Protein AF-A0A1S3DGR4-F1 (afdb_monomer)

Solvent-accessible surface area (backbone atoms only — not comparable to full-atom values): 9167 Å² total; per-residue (Å²): 114,82,46,65,67,59,49,47,54,50,46,35,74,76,68,38,68,91,38,59,45,78,46,74,32,85,77,29,54,73,76,41,42,66,63,53,51,58,41,32,73,75,55,20,32,37,44,38,57,28,9,34,42,99,87,58,45,63,34,84,77,35,15,51,56,46,41,57,32,43,33,66,40,71,47,71,52,95,91,48,96,61,45,33,32,37,29,31,40,87,89,54,95,56,76,44,82,39,50,46,66,50,44,30,52,6,28,76,34,33,77,40,80,38,91,84,62,60,74,82,76,74,76,78,87,75,79,80,75,71,90,58,89,69,94,56,82,80,58,38,39,35,41,49,44,46,70,61,47,62,77,78,82,81,86,132

Radius of gyration: 15.31 Å; Cα contacts (8 Å, |Δi|>4): 278; chains: 1; bounding box: 40×34×42 Å

Secondary structure (DSSP, 8-state):
---HHHHHHHHHHHH-GGGEEEEE-SS-HHHHHHHHHHHHHTT-EEEEEEEB-TTS-B--STTTTEEEEEEEEEE--TT-S--EEEEEETT-SSEEEEEHHHHHHHHHT-----TT--GGG----------S--SSPPPPEEEEE-TTS-TTSS--

Structure (mmCIF, N/CA/C/O backbone):
data_AF-A0A1S3DGR4-F1
#
_entry.id   AF-A0A1S3DGR4-F1
#
loop_
_atom_site.group_PDB
_atom_site.id
_atom_site.type_symbol
_atom_site.label_atom_id
_atom_site.label_alt_id
_atom_site.label_comp_id
_atom_site.label_asym_id
_atom_site.label_entity_id
_atom_site.label_seq_id
_atom_site.pdbx_PDB_ins_code
_atom_site.Cartn_x
_atom_site.Cartn_y
_atom_site.Cartn_z
_atom_site.occupancy
_atom_site.B_iso_or_equiv
_atom_site.auth_seq_id
_atom_site.auth_comp_id
_atom_site.auth_asym_id
_atom_site.auth_atom_id
_atom_site.pdbx_PDB_model_num
ATOM 1 N N . MET A 1 1 ? 3.694 6.817 -14.750 1.00 53.47 1 MET A N 1
ATOM 2 C CA . MET A 1 1 ? 4.455 7.167 -13.527 1.00 53.47 1 MET A CA 1
ATOM 3 C C . MET A 1 1 ? 3.489 7.272 -12.350 1.00 53.47 1 MET A C 1
ATOM 5 O O . MET A 1 1 ? 2.414 7.832 -12.534 1.00 53.47 1 MET A O 1
ATOM 9 N N . PHE A 1 2 ? 3.825 6.726 -11.174 1.00 63.25 2 PHE A N 1
ATOM 10 C CA . PHE A 1 2 ? 2.999 6.822 -9.957 1.00 63.25 2 PHE A CA 1
ATOM 11 C C . PHE A 1 2 ? 3.203 8.184 -9.292 1.00 63.25 2 PHE A C 1
ATOM 13 O O . PHE A 1 2 ? 3.899 8.307 -8.294 1.00 63.25 2 PHE A O 1
ATOM 20 N N . SER A 1 3 ? 2.630 9.232 -9.880 1.00 69.94 3 SER A N 1
ATOM 21 C CA . SER A 1 3 ? 2.713 10.571 -9.300 1.00 69.94 3 SER A CA 1
ATOM 22 C C . SER A 1 3 ? 1.609 10.749 -8.266 1.00 69.94 3 SER A C 1
ATOM 24 O O . SER A 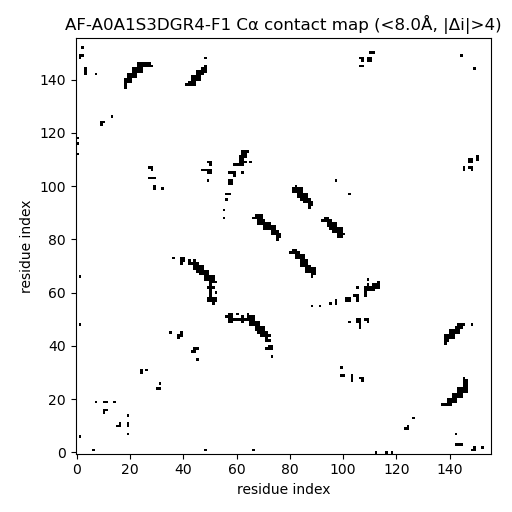1 3 ? 0.429 10.846 -8.610 1.00 69.94 3 SER A O 1
ATOM 26 N N . VAL A 1 4 ? 1.997 10.819 -6.992 1.00 69.25 4 VAL A N 1
ATOM 27 C CA . VAL A 1 4 ? 1.064 11.159 -5.909 1.00 69.25 4 VAL A CA 1
ATOM 28 C C . VAL A 1 4 ? 0.518 12.574 -6.110 1.00 69.25 4 VAL A C 1
ATOM 30 O O . VAL A 1 4 ? -0.634 12.830 -5.783 1.00 69.25 4 VAL A O 1
ATOM 33 N N . ALA A 1 5 ? 1.290 13.478 -6.724 1.00 70.62 5 ALA A N 1
ATOM 34 C CA . ALA A 1 5 ? 0.825 14.817 -7.078 1.00 70.62 5 ALA A CA 1
ATOM 35 C C . ALA A 1 5 ? -0.287 14.785 -8.145 1.00 70.62 5 ALA A C 1
ATOM 37 O O . ALA A 1 5 ? -1.321 15.434 -7.976 1.00 70.62 5 ALA A O 1
ATOM 38 N N . ASN A 1 6 ? -0.128 13.979 -9.200 1.00 76.50 6 ASN A N 1
ATOM 39 C CA . ASN A 1 6 ? -1.166 13.818 -10.225 1.00 76.50 6 ASN A CA 1
ATOM 40 C C . ASN A 1 6 ? -2.398 13.127 -9.639 1.00 76.50 6 ASN A C 1
ATOM 42 O O . ASN A 1 6 ? -3.523 13.551 -9.893 1.00 76.50 6 ASN A O 1
ATOM 46 N N . LEU A 1 7 ? -2.188 12.100 -8.811 1.00 76.19 7 LEU A N 1
ATOM 47 C CA . LEU A 1 7 ? -3.273 11.404 -8.135 1.00 76.19 7 LEU A CA 1
ATOM 48 C C . LEU A 1 7 ? -4.021 12.326 -7.165 1.00 76.19 7 LEU A C 1
ATOM 50 O O . LEU A 1 7 ? -5.245 12.318 -7.153 1.00 76.19 7 LEU A O 1
ATOM 54 N N . LYS A 1 8 ? -3.313 13.171 -6.411 1.00 75.00 8 LYS A N 1
ATOM 55 C CA . LYS A 1 8 ? -3.897 14.231 -5.578 1.00 75.00 8 LYS A CA 1
ATOM 56 C C . LYS A 1 8 ? -4.772 15.158 -6.411 1.00 75.00 8 LYS A C 1
ATOM 58 O O . LYS A 1 8 ? -5.901 15.429 -6.018 1.00 75.00 8 LYS A O 1
ATOM 63 N N . SER A 1 9 ? -4.254 15.646 -7.539 1.00 79.62 9 SER A N 1
ATOM 64 C CA . SER A 1 9 ? -5.001 16.535 -8.435 1.00 79.62 9 SER A CA 1
ATOM 65 C C . SER A 1 9 ? -6.294 15.872 -8.910 1.00 79.62 9 SER A C 1
ATOM 67 O O . SER A 1 9 ? -7.369 16.458 -8.793 1.00 79.62 9 SER A O 1
ATOM 69 N N . LEU A 1 10 ? -6.211 14.608 -9.334 1.00 78.00 10 LEU A N 1
ATOM 70 C CA . LEU A 1 10 ? -7.374 13.825 -9.737 1.00 78.00 10 LEU A CA 1
ATOM 71 C C . LEU A 1 10 ? -8.360 13.608 -8.577 1.00 78.00 10 LEU A C 1
ATOM 73 O O . LEU A 1 10 ? -9.553 13.850 -8.735 1.00 78.00 10 LEU A O 1
ATOM 77 N N . CYS A 1 11 ? -7.885 13.195 -7.399 1.00 76.81 11 CYS A N 1
ATOM 78 C CA . CYS A 1 11 ? -8.730 13.003 -6.220 1.00 76.81 11 CYS A CA 1
ATOM 79 C C . CYS A 1 11 ? -9.441 14.299 -5.821 1.00 76.81 11 CYS A C 1
ATOM 81 O O . CYS A 1 11 ? -10.629 14.264 -5.525 1.00 76.81 11 CYS A O 1
ATOM 83 N N . ASN A 1 12 ? -8.764 15.447 -5.883 1.00 77.56 12 ASN A N 1
ATOM 84 C CA . ASN A 1 12 ? -9.383 16.742 -5.602 1.00 77.56 12 ASN A CA 1
ATOM 85 C C . ASN A 1 12 ? -10.487 17.087 -6.608 1.00 77.56 12 ASN A C 1
ATOM 87 O O . ASN A 1 12 ? -11.522 17.612 -6.206 1.00 77.56 12 ASN A O 1
ATOM 91 N N . GLN A 1 13 ? -10.297 16.771 -7.893 1.00 77.69 13 GLN A N 1
ATOM 92 C CA . GLN A 1 13 ? -11.320 16.983 -8.924 1.00 77.69 13 GLN A CA 1
ATOM 93 C C . GLN A 1 13 ? -12.546 16.080 -8.726 1.00 77.69 13 GLN A C 1
ATOM 95 O O . GLN A 1 13 ? -13.667 16.504 -8.990 1.00 77.69 13 GLN A O 1
ATOM 100 N N . VAL A 1 14 ? -12.341 14.841 -8.267 1.00 77.44 14 VAL A N 1
ATOM 101 C CA . VAL A 1 14 ? -13.404 13.826 -8.163 1.00 77.44 14 VAL A CA 1
ATOM 102 C C . VAL A 1 14 ? -14.129 13.852 -6.810 1.00 77.44 14 VAL A C 1
ATOM 104 O O . VAL A 1 14 ? -15.342 13.659 -6.766 1.00 77.44 14 VAL A O 1
ATOM 107 N N . LEU A 1 15 ? -13.403 14.062 -5.707 1.00 74.88 15 LEU A N 1
ATOM 108 C CA . LEU A 1 15 ? -13.901 13.940 -4.326 1.00 74.88 15 LEU A CA 1
ATOM 109 C C . LEU A 1 15 ? -14.014 15.290 -3.597 1.00 74.88 15 LEU A C 1
ATOM 111 O O . LEU A 1 15 ? -14.711 15.389 -2.587 1.00 74.88 15 LEU A O 1
ATOM 115 N N . GLY A 1 16 ? -13.337 16.326 -4.099 1.00 71.00 16 GLY A N 1
ATOM 116 C CA . GLY A 1 16 ? -13.162 17.603 -3.412 1.00 71.00 16 GLY A CA 1
ATOM 117 C C . GLY A 1 16 ? -12.011 17.584 -2.396 1.00 71.00 16 GLY A C 1
ATOM 118 O O . GLY A 1 16 ? -11.702 16.565 -1.780 1.00 71.00 16 GLY A O 1
ATOM 119 N N . SER A 1 17 ? -11.377 18.741 -2.194 1.00 67.88 17 SER A N 1
ATOM 120 C CA . SER A 1 17 ? -10.130 18.873 -1.419 1.00 67.88 17 SER A CA 1
ATOM 121 C C . SER A 1 17 ? -10.232 18.486 0.062 1.00 67.88 17 SER A C 1
ATOM 123 O O . SER A 1 17 ? -9.223 18.153 0.673 1.00 67.88 17 SER A O 1
ATOM 125 N N . ASN A 1 18 ? -11.433 18.513 0.647 1.00 71.06 18 ASN A N 1
ATOM 126 C CA . ASN A 1 18 ? -11.636 18.278 2.083 1.00 71.06 18 ASN A CA 1
ATOM 127 C C . ASN A 1 18 ? -11.665 16.789 2.460 1.00 71.06 18 ASN A C 1
ATOM 129 O O . ASN A 1 18 ? -11.689 16.467 3.642 1.00 71.06 18 ASN A O 1
ATOM 133 N N . GLN A 1 19 ? -11.697 15.884 1.477 1.00 70.50 19 GLN A N 1
ATOM 134 C CA . GLN A 1 19 ? -11.758 14.438 1.718 1.00 70.50 19 GLN A CA 1
ATOM 135 C C . GLN A 1 19 ? -10.390 13.756 1.608 1.00 70.50 19 GLN A C 1
ATOM 137 O O . GLN A 1 19 ? -10.309 12.538 1.739 1.00 70.50 19 GLN A O 1
ATOM 142 N N . LEU A 1 20 ? -9.318 14.514 1.359 1.00 70.31 20 LEU A N 1
ATOM 143 C CA . LEU A 1 20 ? -8.000 13.975 1.044 1.00 70.31 20 LEU A CA 1
ATOM 144 C C . LEU A 1 20 ? -6.985 14.283 2.150 1.00 70.31 20 LEU A C 1
ATOM 146 O O . LEU A 1 20 ? -6.654 15.441 2.396 1.00 70.31 20 LEU A O 1
ATOM 150 N N . ILE A 1 21 ? -6.428 13.237 2.753 1.00 71.12 21 ILE A N 1
ATOM 151 C CA . ILE A 1 21 ? -5.258 13.318 3.627 1.00 71.12 21 ILE A CA 1
ATOM 152 C C . ILE A 1 21 ? -4.065 12.826 2.816 1.00 71.12 21 ILE A C 1
ATOM 154 O O . ILE A 1 21 ? -4.106 11.753 2.218 1.00 71.12 21 ILE A O 1
ATOM 158 N N . ILE A 1 22 ? -2.992 13.608 2.774 1.00 68.50 22 ILE A N 1
ATOM 159 C CA . ILE A 1 22 ? -1.749 13.186 2.129 1.00 68.50 22 ILE A CA 1
ATOM 160 C C . 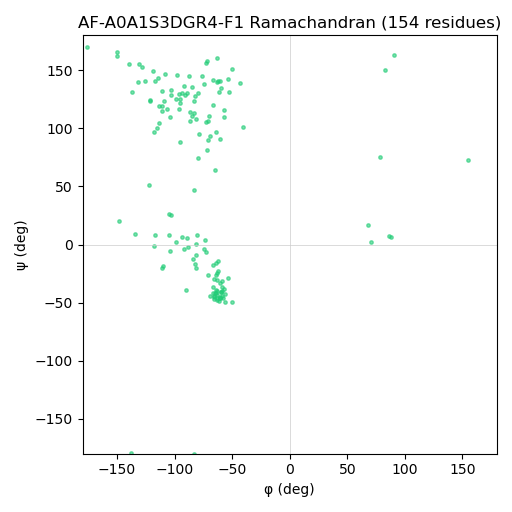ILE A 1 22 ? -0.727 12.991 3.218 1.00 68.50 22 ILE A C 1
ATOM 162 O O . ILE A 1 22 ? -0.336 13.945 3.888 1.00 68.50 22 ILE A O 1
ATOM 166 N N . HIS A 1 23 ? -0.306 11.747 3.375 1.00 68.06 23 HIS A N 1
ATOM 167 C CA . HIS A 1 23 ? 0.753 11.399 4.293 1.00 68.06 23 HIS A CA 1
ATOM 168 C C . HIS A 1 23 ? 2.018 11.138 3.492 1.00 68.06 23 HIS A C 1
ATOM 170 O O . HIS A 1 23 ? 2.144 10.171 2.735 1.00 68.06 23 HIS A O 1
ATOM 176 N N . HIS A 1 24 ? 2.951 12.070 3.637 1.00 64.06 24 HIS A N 1
ATOM 177 C CA . HIS A 1 24 ? 4.289 11.939 3.098 1.00 64.06 24 HIS A CA 1
ATOM 178 C C . HIS A 1 24 ? 5.065 11.033 4.052 1.00 64.06 24 HIS A C 1
ATOM 180 O O . HIS A 1 24 ? 5.564 11.498 5.076 1.00 64.06 24 HIS A O 1
ATOM 186 N N . GLY A 1 25 ? 5.110 9.735 3.745 1.00 57.38 25 GLY A N 1
ATOM 187 C CA . GLY A 1 25 ? 5.838 8.762 4.548 1.00 57.38 25 GLY A CA 1
ATOM 188 C C . GLY A 1 25 ? 7.300 9.173 4.651 1.00 57.38 25 GLY A C 1
ATOM 189 O O . GLY A 1 25 ? 8.009 9.264 3.648 1.00 57.38 25 GLY A O 1
ATOM 190 N N . THR A 1 26 ? 7.754 9.480 5.863 1.00 53.62 26 THR A N 1
ATOM 191 C CA . THR A 1 26 ? 9.093 10.055 6.064 1.00 53.62 26 THR A CA 1
ATOM 192 C C . THR A 1 26 ? 10.187 8.988 6.053 1.00 53.62 26 THR A C 1
ATOM 194 O O . THR A 1 26 ? 11.344 9.324 5.821 1.00 53.62 26 THR A O 1
ATOM 197 N N . GLN A 1 27 ? 9.833 7.715 6.292 1.00 64.25 27 GLN A N 1
ATOM 198 C CA . GLN A 1 27 ? 10.775 6.598 6.484 1.00 64.25 27 GLN A CA 1
ATOM 199 C C . GLN A 1 27 ? 10.235 5.232 5.989 1.00 64.25 27 GLN A C 1
ATOM 201 O O . GLN A 1 27 ? 10.717 4.181 6.411 1.00 64.25 27 GLN A O 1
ATOM 206 N N . GLY A 1 28 ? 9.232 5.233 5.103 1.00 71.50 28 GLY A N 1
ATOM 207 C CA . GLY A 1 28 ? 8.624 4.018 4.541 1.00 71.50 28 GLY A CA 1
ATOM 208 C C . GLY A 1 28 ? 7.424 3.476 5.328 1.00 71.50 28 GLY A C 1
ATOM 209 O O . GLY A 1 28 ? 7.207 3.815 6.492 1.00 71.50 28 GLY A O 1
ATOM 210 N N . LEU A 1 29 ? 6.645 2.603 4.677 1.00 80.81 29 LEU A N 1
ATOM 211 C CA . LEU A 1 29 ? 5.328 2.175 5.164 1.00 80.81 29 LEU A CA 1
ATOM 212 C C . LEU A 1 29 ? 5.358 1.471 6.523 1.00 80.81 29 LEU A C 1
ATOM 214 O O . LEU A 1 29 ? 4.421 1.650 7.293 1.00 80.81 29 LEU A O 1
ATOM 218 N N . GLU A 1 30 ? 6.408 0.720 6.872 1.00 83.38 30 GLU A N 1
ATOM 219 C CA . GLU A 1 30 ? 6.504 0.109 8.212 1.00 83.38 30 GLU A CA 1
ATOM 220 C C . GLU A 1 30 ? 6.463 1.144 9.337 1.00 83.38 30 GLU A C 1
ATOM 222 O O . GLU A 1 30 ? 5.814 0.943 10.362 1.00 83.38 30 GLU A O 1
ATOM 227 N N . LYS A 1 31 ? 7.133 2.285 9.153 1.00 81.75 31 LYS A N 1
ATOM 228 C CA . LYS A 1 31 ? 7.148 3.346 10.167 1.00 81.75 31 LYS A CA 1
ATOM 229 C C . LYS A 1 31 ? 5.799 4.054 10.267 1.00 81.75 31 LYS A C 1
ATOM 231 O O . LYS A 1 31 ? 5.438 4.528 11.341 1.00 81.75 31 LYS A O 1
ATOM 236 N N . ASP A 1 32 ? 5.034 4.042 9.182 1.00 81.38 32 ASP A N 1
ATOM 237 C CA . ASP A 1 32 ? 3.700 4.631 9.097 1.00 81.38 32 ASP A CA 1
ATOM 238 C C . ASP A 1 32 ? 2.581 3.659 9.517 1.00 81.38 32 ASP A C 1
ATOM 240 O O . ASP A 1 32 ? 1.415 4.053 9.571 1.00 81.38 32 ASP A O 1
ATOM 244 N N . ARG A 1 33 ? 2.909 2.404 9.869 1.00 86.44 33 ARG A N 1
ATOM 245 C CA . ARG A 1 33 ? 1.941 1.331 10.161 1.00 86.44 33 ARG A CA 1
ATOM 246 C C . ARG A 1 33 ? 0.866 1.736 11.154 1.00 86.44 33 ARG A C 1
ATOM 248 O O . ARG A 1 33 ? -0.318 1.560 10.880 1.00 86.44 33 ARG A O 1
ATOM 255 N N . LYS A 1 34 ? 1.263 2.319 12.289 1.00 87.69 34 LYS A N 1
ATOM 256 C CA . LYS A 1 34 ? 0.311 2.762 13.316 1.00 87.69 34 LYS A CA 1
ATOM 257 C C . LYS A 1 34 ? -0.622 3.853 12.789 1.00 87.69 34 LYS A C 1
ATOM 259 O O . LYS A 1 34 ? -1.828 3.765 12.980 1.00 87.69 34 LYS A O 1
ATOM 264 N N . PHE A 1 35 ? -0.068 4.852 12.108 1.00 84.25 35 PHE A N 1
ATOM 265 C CA . PHE A 1 35 ? -0.844 5.952 11.544 1.00 84.25 35 PHE A CA 1
ATOM 266 C C . PHE A 1 35 ? -1.878 5.444 10.530 1.00 84.25 35 PHE A C 1
ATOM 268 O O . PHE A 1 35 ? -3.043 5.837 10.582 1.00 84.25 35 PHE A O 1
ATOM 275 N N . ILE A 1 36 ? -1.465 4.535 9.646 1.00 84.81 36 ILE A N 1
ATOM 276 C CA . ILE A 1 36 ? -2.327 3.944 8.619 1.00 84.81 36 ILE A CA 1
ATOM 277 C C . ILE A 1 36 ? -3.417 3.091 9.266 1.00 84.81 36 ILE A C 1
ATOM 279 O O . ILE A 1 36 ? -4.589 3.249 8.928 1.00 84.81 36 ILE A O 1
ATOM 283 N N . ALA A 1 37 ? -3.056 2.240 10.228 1.00 88.81 37 ALA A N 1
ATOM 284 C CA . ALA A 1 37 ? -4.013 1.403 10.941 1.00 88.81 37 ALA A CA 1
ATOM 285 C C . ALA A 1 37 ? -5.061 2.238 11.691 1.00 88.81 37 ALA A C 1
ATOM 287 O O . ALA A 1 37 ? -6.256 1.973 11.566 1.00 88.81 37 ALA A O 1
ATOM 288 N N . ASP A 1 38 ? -4.636 3.283 12.407 1.00 86.81 38 ASP A N 1
ATOM 289 C CA . ASP A 1 38 ? -5.540 4.177 13.133 1.00 86.81 38 ASP A CA 1
ATOM 290 C C . ASP A 1 38 ? -6.540 4.853 12.173 1.00 86.81 38 ASP A C 1
ATOM 292 O O . ASP A 1 38 ? -7.733 4.905 12.463 1.00 86.81 38 ASP A O 1
ATOM 296 N N . HIS A 1 39 ? -6.101 5.293 10.987 1.00 82.25 39 HIS A N 1
ATOM 297 C CA . HIS A 1 39 ? -6.998 5.893 9.990 1.00 82.25 39 HIS A CA 1
ATOM 298 C C . HIS A 1 39 ? -7.958 4.874 9.372 1.00 82.25 39 HIS A C 1
ATOM 300 O O . HIS A 1 39 ? -9.155 5.151 9.267 1.00 82.25 39 HIS A O 1
ATOM 306 N N . LEU A 1 40 ? -7.480 3.684 9.005 1.00 85.81 40 LEU A N 1
ATOM 307 C CA . LEU A 1 40 ? -8.337 2.616 8.484 1.00 85.81 40 LEU A CA 1
ATOM 308 C C . LEU A 1 40 ? -9.423 2.221 9.507 1.00 85.81 40 LEU A C 1
ATOM 310 O O . LEU A 1 40 ? -10.572 2.010 9.123 1.00 85.81 40 LEU A O 1
ATOM 314 N N . LYS A 1 41 ? -9.111 2.225 10.814 1.00 87.38 41 LYS A N 1
ATOM 315 C CA . LYS A 1 41 ? -10.092 1.996 11.899 1.00 87.38 41 LYS A CA 1
ATOM 316 C C . LYS A 1 41 ? -11.185 3.067 11.975 1.00 87.38 41 LYS A C 1
ATOM 318 O O . LYS A 1 41 ? -12.284 2.774 12.433 1.00 87.38 41 LYS A O 1
ATOM 323 N N . THR A 1 42 ? -10.928 4.284 11.489 1.00 83.81 42 THR A N 1
ATOM 324 C CA . THR A 1 42 ? -11.956 5.341 11.368 1.00 83.81 42 THR A CA 1
ATOM 325 C C . THR A 1 42 ? -12.829 5.210 10.115 1.00 83.81 42 THR A C 1
ATOM 327 O O . THR A 1 42 ? -13.717 6.031 9.894 1.00 83.81 42 THR A O 1
ATOM 330 N N . GLY A 1 43 ? -12.589 4.186 9.288 1.00 81.19 43 GLY A N 1
ATOM 331 C CA . GLY A 1 43 ? -13.267 3.979 8.010 1.00 81.19 43 GLY A CA 1
ATOM 332 C C . GLY A 1 43 ? -12.602 4.690 6.832 1.00 81.19 43 GLY A C 1
ATOM 333 O O . GLY A 1 43 ? -13.162 4.676 5.738 1.00 81.19 43 GLY A O 1
ATOM 334 N N . ALA A 1 44 ? -11.427 5.302 7.021 1.00 83.81 44 ALA A N 1
ATOM 335 C CA . ALA A 1 44 ? -10.651 5.841 5.910 1.00 83.81 44 ALA A CA 1
ATOM 336 C C . ALA A 1 44 ? -10.202 4.721 4.957 1.00 83.81 44 ALA A C 1
ATOM 338 O O . ALA A 1 44 ? -10.124 3.551 5.332 1.00 83.81 44 ALA A O 1
ATOM 339 N N . VAL A 1 45 ? -9.853 5.092 3.728 1.00 88.25 45 VAL A N 1
ATOM 340 C CA . VAL A 1 45 ? -9.219 4.187 2.755 1.00 88.25 45 VAL A CA 1
ATOM 341 C C . VAL A 1 45 ? -7.853 4.727 2.374 1.00 88.25 45 VAL A C 1
ATOM 343 O O . VAL A 1 45 ? -7.671 5.940 2.339 1.00 88.25 45 VAL A O 1
ATOM 346 N N . ALA A 1 46 ? -6.899 3.857 2.054 1.00 87.44 46 ALA A N 1
ATOM 347 C CA . ALA A 1 46 ? -5.567 4.264 1.629 1.00 87.44 46 ALA A CA 1
ATOM 348 C C . ALA A 1 46 ? -5.259 3.830 0.193 1.00 87.44 46 ALA A C 1
ATOM 350 O O . ALA A 1 46 ? -5.601 2.726 -0.223 1.00 87.44 46 ALA A O 1
ATOM 351 N N . LEU A 1 47 ? -4.585 4.693 -0.566 1.00 87.81 47 LEU A N 1
ATOM 352 C CA . LEU A 1 47 ? -4.002 4.345 -1.861 1.00 87.81 47 LEU A CA 1
ATOM 353 C C . LEU A 1 47 ? -2.487 4.240 -1.711 1.00 87.81 47 LEU A C 1
ATOM 355 O O . LEU A 1 47 ? -1.815 5.228 -1.409 1.00 87.81 47 LEU A O 1
ATOM 359 N N . ILE A 1 48 ? -1.970 3.032 -1.935 1.00 87.25 48 ILE A N 1
ATOM 360 C CA . ILE A 1 48 ? -0.557 2.692 -1.749 1.00 87.25 48 ILE A CA 1
ATOM 361 C C . ILE A 1 48 ? 0.018 2.189 -3.073 1.00 87.25 48 ILE A C 1
ATOM 363 O O . ILE A 1 48 ? -0.520 1.232 -3.634 1.00 87.25 48 ILE A O 1
ATOM 367 N N . PRO A 1 49 ? 1.094 2.790 -3.605 1.00 86.88 49 PRO A N 1
ATOM 368 C CA . PRO A 1 49 ? 1.770 2.225 -4.759 1.00 86.88 49 PRO A CA 1
ATOM 369 C C . PRO A 1 49 ? 2.583 1.003 -4.317 1.00 86.88 49 PRO A C 1
ATOM 371 O O . PRO A 1 49 ? 3.239 1.028 -3.281 1.00 86.88 49 PRO A O 1
ATOM 374 N N . TYR A 1 50 ? 2.564 -0.068 -5.097 1.00 90.00 50 TYR A N 1
ATOM 375 C CA . TYR A 1 50 ? 3.307 -1.294 -4.804 1.00 90.00 50 TYR A CA 1
ATOM 376 C C . TYR A 1 50 ? 3.706 -1.999 -6.099 1.00 90.00 50 TYR A C 1
ATOM 378 O O . TYR A 1 50 ? 3.205 -1.659 -7.171 1.00 90.00 50 TYR A O 1
ATOM 386 N N . ASP A 1 51 ? 4.624 -2.956 -6.025 1.00 91.19 51 ASP A N 1
ATOM 387 C CA . ASP A 1 51 ? 5.040 -3.765 -7.165 1.00 91.19 51 ASP A CA 1
ATOM 388 C C . ASP A 1 51 ? 4.113 -4.975 -7.331 1.00 91.19 51 ASP A C 1
ATOM 390 O O . ASP A 1 51 ? 4.159 -5.920 -6.543 1.00 91.19 51 ASP A O 1
ATOM 394 N N . ALA A 1 52 ? 3.250 -4.935 -8.346 1.00 92.06 52 ALA A N 1
ATOM 395 C CA . ALA A 1 52 ? 2.209 -5.937 -8.535 1.00 92.06 52 ALA A CA 1
ATOM 396 C C . ALA A 1 52 ? 2.697 -7.120 -9.379 1.00 92.06 52 ALA A C 1
ATOM 398 O O . ALA A 1 52 ? 3.206 -6.935 -10.492 1.00 92.06 52 ALA A O 1
ATOM 399 N N . ASP A 1 53 ? 2.469 -8.342 -8.895 1.00 93.25 53 ASP A N 1
ATOM 400 C CA . ASP A 1 53 ? 2.716 -9.546 -9.685 1.00 93.25 53 ASP A CA 1
ATOM 401 C C . ASP A 1 53 ? 1.542 -9.895 -10.624 1.00 93.25 53 ASP A C 1
ATOM 403 O O . ASP A 1 53 ? 0.524 -9.203 -10.693 1.00 93.25 53 ASP A O 1
ATOM 407 N N . TYR A 1 54 ? 1.681 -10.984 -11.386 1.00 90.75 54 TYR A N 1
ATOM 408 C CA . TYR A 1 54 ? 0.666 -11.490 -12.312 1.00 90.75 54 TYR A CA 1
ATOM 409 C C . TYR A 1 54 ? -0.664 -11.828 -11.623 1.00 90.75 54 TYR A C 1
ATOM 411 O O . TYR A 1 54 ? -1.712 -11.675 -12.243 1.00 90.75 54 TYR A O 1
ATOM 419 N N . ASN A 1 55 ? -0.621 -12.261 -10.362 1.00 90.75 55 ASN A N 1
ATOM 420 C CA . ASN A 1 55 ? -1.793 -12.545 -9.533 1.00 90.75 55 ASN A CA 1
ATOM 421 C C . ASN A 1 55 ? -2.276 -11.312 -8.744 1.00 90.75 55 ASN A C 1
ATOM 423 O O . ASN A 1 55 ? -3.206 -11.424 -7.952 1.00 90.75 55 ASN A O 1
ATOM 427 N N . HIS A 1 56 ? -1.669 -10.147 -8.989 1.00 92.31 56 HIS A N 1
ATOM 428 C CA . HIS A 1 56 ? -1.894 -8.877 -8.301 1.00 92.31 56 HIS A CA 1
ATOM 429 C C . HIS A 1 56 ? -1.380 -8.791 -6.863 1.00 92.31 56 HIS A C 1
ATOM 431 O O . HIS A 1 56 ? -1.527 -7.725 -6.265 1.00 92.31 56 HIS A O 1
ATOM 437 N N . ASP A 1 57 ? -0.737 -9.827 -6.330 1.00 94.88 57 ASP A N 1
ATOM 438 C CA . ASP A 1 57 ? -0.137 -9.756 -5.000 1.00 94.88 57 ASP A CA 1
ATOM 439 C C . ASP A 1 57 ? 1.123 -8.876 -4.995 1.00 94.88 57 ASP A C 1
ATOM 441 O O . ASP A 1 57 ? 1.744 -8.660 -6.050 1.00 94.88 57 ASP A O 1
ATOM 445 N N . PRO A 1 58 ? 1.512 -8.347 -3.822 1.00 95.88 58 PRO A N 1
ATOM 446 C CA . PRO A 1 58 ? 2.778 -7.659 -3.660 1.00 95.88 58 PRO A CA 1
ATOM 447 C C . PRO A 1 58 ? 3.951 -8.575 -3.989 1.00 95.88 58 PRO A C 1
ATOM 449 O O . PRO A 1 58 ? 4.019 -9.721 -3.552 1.00 95.88 58 PRO A O 1
ATOM 452 N N . CYS A 1 59 ? 4.903 -8.059 -4.760 1.00 96.00 59 CYS A N 1
ATOM 453 C CA . CYS A 1 59 ? 6.131 -8.771 -5.088 1.00 96.00 59 CYS A CA 1
ATOM 454 C C . CYS A 1 59 ? 7.353 -7.854 -5.032 1.00 96.00 59 CYS A C 1
ATOM 456 O O . CYS A 1 59 ? 7.253 -6.670 -4.707 1.00 96.00 59 CYS A O 1
ATOM 458 N N . LEU A 1 60 ? 8.525 -8.418 -5.339 1.00 94.88 60 LEU A N 1
ATOM 459 C CA . LEU A 1 60 ? 9.815 -7.732 -5.287 1.00 94.88 60 LEU A CA 1
ATOM 460 C C . LEU A 1 60 ? 10.537 -7.750 -6.651 1.00 94.88 60 LEU A C 1
ATOM 462 O O . LEU A 1 60 ? 11.708 -8.106 -6.743 1.00 94.88 60 LEU A O 1
ATOM 466 N N . LYS A 1 61 ? 9.858 -7.337 -7.726 1.00 92.94 61 LYS A N 1
ATOM 467 C CA . LYS A 1 61 ? 10.351 -7.300 -9.123 1.00 92.94 61 LYS A CA 1
ATOM 468 C C . LYS A 1 61 ? 10.739 -5.887 -9.604 1.00 92.94 61 LYS A C 1
ATOM 470 O O . LYS A 1 61 ? 10.789 -5.608 -10.804 1.00 92.94 61 LYS A O 1
ATOM 475 N N . HIS A 1 62 ? 11.092 -5.017 -8.660 1.00 86.94 62 HIS A N 1
ATOM 476 C CA . HIS A 1 62 ? 11.626 -3.664 -8.828 1.00 86.94 62 HIS A CA 1
ATOM 477 C C . HIS A 1 62 ? 10.664 -2.616 -9.404 1.00 86.94 62 HIS A C 1
ATOM 479 O O . HIS A 1 62 ? 11.113 -1.559 -9.848 1.00 86.94 62 HIS A O 1
ATOM 485 N N . GLY A 1 63 ? 9.358 -2.873 -9.400 1.00 84.44 63 GLY A N 1
ATOM 486 C CA . GLY A 1 63 ? 8.342 -1.881 -9.753 1.00 84.44 63 GLY A CA 1
ATOM 487 C C . GLY A 1 63 ? 8.020 -1.767 -11.243 1.00 84.44 63 GLY A C 1
ATOM 488 O O . GLY A 1 63 ? 7.224 -0.909 -11.624 1.00 84.44 63 GLY A O 1
ATOM 489 N N . LEU A 1 64 ? 8.553 -2.649 -12.099 1.00 83.50 64 LEU A N 1
ATOM 490 C CA . LEU A 1 64 ? 8.230 -2.641 -13.535 1.00 83.50 64 LEU A CA 1
ATOM 491 C C . LEU A 1 64 ? 6.717 -2.772 -13.768 1.00 83.50 64 LEU A C 1
ATOM 493 O O . LEU A 1 64 ? 6.133 -2.100 -14.617 1.00 83.50 64 LEU A O 1
ATOM 497 N N . LYS A 1 65 ? 6.047 -3.596 -12.961 1.00 85.88 65 LYS A N 1
ATOM 498 C CA . LYS A 1 65 ? 4.595 -3.767 -13.018 1.00 85.88 65 LYS A CA 1
ATOM 499 C C . LYS A 1 65 ? 3.872 -3.066 -11.877 1.00 85.88 65 LYS A C 1
ATOM 501 O O . LYS A 1 65 ? 2.741 -3.431 -11.576 1.00 85.88 65 LYS A O 1
ATOM 506 N N . ALA A 1 66 ? 4.460 -2.009 -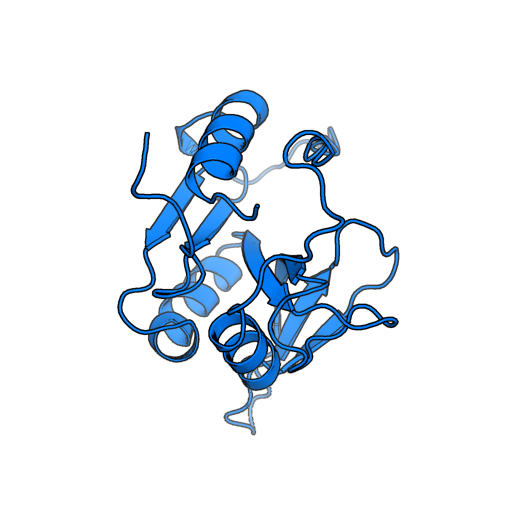11.317 1.00 85.38 66 ALA A N 1
ATOM 507 C CA . ALA A 1 66 ? 3.878 -1.297 -10.190 1.00 85.38 66 ALA A CA 1
ATOM 508 C C . ALA A 1 66 ? 2.410 -0.906 -10.414 1.00 85.38 66 ALA A C 1
ATOM 510 O O . ALA A 1 66 ? 1.966 -0.712 -11.552 1.00 85.38 66 ALA A O 1
ATOM 511 N N . HIS A 1 67 ? 1.639 -0.816 -9.340 1.00 87.31 67 HIS A N 1
ATOM 512 C CA . HIS A 1 67 ? 0.230 -0.457 -9.373 1.00 87.31 67 HIS A CA 1
ATOM 513 C C . HIS A 1 67 ? -0.180 0.252 -8.080 1.00 87.31 67 HIS A C 1
ATOM 515 O O . HIS A 1 67 ? 0.501 0.156 -7.069 1.00 87.31 67 HIS A O 1
ATOM 521 N N . TRP A 1 68 ? -1.318 0.946 -8.103 1.00 88.06 68 TRP A N 1
ATOM 522 C CA . TRP A 1 68 ? -1.998 1.379 -6.883 1.00 88.06 68 TRP A CA 1
ATOM 523 C C . TRP A 1 68 ? -2.796 0.219 -6.283 1.00 88.06 68 TRP A C 1
ATOM 525 O O . TRP A 1 68 ? -3.589 -0.416 -6.989 1.00 88.06 68 TRP A O 1
ATOM 535 N N . ALA A 1 69 ? -2.611 -0.021 -4.992 1.00 90.94 69 ALA A N 1
ATOM 536 C CA . ALA A 1 69 ? -3.492 -0.818 -4.158 1.00 90.94 69 ALA A CA 1
ATOM 537 C C . ALA A 1 69 ? -4.462 0.109 -3.425 1.00 90.94 69 ALA A C 1
ATOM 539 O O . ALA A 1 69 ? -4.038 1.077 -2.795 1.00 90.94 69 ALA A O 1
ATOM 540 N N . LEU A 1 70 ? -5.754 -0.203 -3.499 1.00 92.00 70 LEU A N 1
ATOM 541 C CA . LEU A 1 70 ? -6.761 0.360 -2.611 1.00 92.00 70 LEU A CA 1
ATOM 542 C C . LEU A 1 70 ? -6.820 -0.496 -1.351 1.00 92.00 70 LEU A C 1
ATOM 544 O O . LEU A 1 70 ? -7.241 -1.647 -1.416 1.00 92.00 70 LEU A O 1
ATOM 548 N N . ILE A 1 71 ? -6.429 0.080 -0.225 1.00 93.19 71 ILE A N 1
ATOM 549 C CA . ILE A 1 71 ? -6.534 -0.515 1.101 1.00 93.19 71 ILE A CA 1
ATOM 550 C C . ILE A 1 71 ? -7.777 0.053 1.770 1.00 93.19 71 ILE A C 1
ATOM 552 O O . ILE A 1 71 ? -7.941 1.268 1.847 1.00 93.19 71 ILE A O 1
ATOM 556 N N . PHE A 1 72 ? -8.667 -0.814 2.230 1.00 91.88 72 PHE A N 1
ATOM 557 C CA . PHE A 1 72 ? -9.967 -0.396 2.771 1.00 91.88 72 PHE A CA 1
ATOM 558 C C . PHE A 1 72 ? -10.321 -1.093 4.085 1.00 91.88 72 PHE A C 1
ATOM 560 O O . PHE A 1 72 ? -11.441 -0.976 4.574 1.00 91.88 72 PHE A O 1
ATOM 567 N N . GLY A 1 73 ? -9.369 -1.823 4.657 1.00 91.88 73 GLY A N 1
ATOM 568 C CA . GLY A 1 73 ? -9.521 -2.477 5.943 1.00 91.88 73 GLY A CA 1
ATOM 569 C C . GLY A 1 73 ? -8.227 -3.145 6.374 1.00 91.88 73 GLY A C 1
ATOM 570 O O . GLY A 1 73 ? -7.279 -3.265 5.593 1.00 91.88 73 GLY A O 1
ATOM 571 N N . LEU A 1 74 ? -8.211 -3.586 7.624 1.00 94.00 74 LEU A N 1
ATOM 572 C CA . LEU A 1 74 ? -7.115 -4.339 8.211 1.00 94.00 74 LEU A CA 1
ATOM 573 C C . LEU A 1 74 ? -7.658 -5.463 9.092 1.00 94.00 74 LEU A C 1
ATOM 575 O O . LEU A 1 74 ? -8.783 -5.376 9.585 1.00 94.00 74 LEU A O 1
ATOM 579 N N . LEU A 1 75 ? -6.848 -6.496 9.277 1.00 94.38 75 LEU A N 1
ATOM 580 C CA . LEU A 1 75 ? -7.074 -7.576 10.226 1.00 94.38 75 LEU A CA 1
ATOM 581 C C . LEU A 1 75 ? -5.875 -7.604 11.178 1.00 94.38 75 LEU A C 1
ATOM 583 O O . LEU A 1 75 ? -4.732 -7.698 10.732 1.00 94.38 75 LEU A O 1
ATOM 587 N N . GLU A 1 76 ? -6.158 -7.505 12.471 1.00 90.94 76 GLU A N 1
ATOM 588 C CA . GLU A 1 76 ? -5.197 -7.612 13.573 1.00 90.94 76 GLU A CA 1
ATOM 589 C C . GLU A 1 76 ? -5.622 -8.827 14.409 1.00 90.94 76 GLU A C 1
ATOM 591 O O . GLU A 1 76 ? -6.578 -8.714 15.181 1.00 90.94 76 GLU A O 1
ATOM 596 N N . PRO A 1 77 ? -5.018 -10.011 14.202 1.00 88.62 77 PRO A N 1
ATOM 597 C CA . PRO A 1 77 ? -5.265 -11.167 15.056 1.00 88.62 77 PRO A CA 1
ATOM 598 C C . PRO A 1 77 ? -4.858 -10.851 16.502 1.00 88.62 77 PRO A C 1
ATOM 600 O O . PRO A 1 77 ? -3.847 -10.196 16.728 1.00 88.62 77 PRO A O 1
ATOM 603 N N . GLU A 1 78 ? -5.631 -11.316 17.485 1.00 82.88 78 GLU A N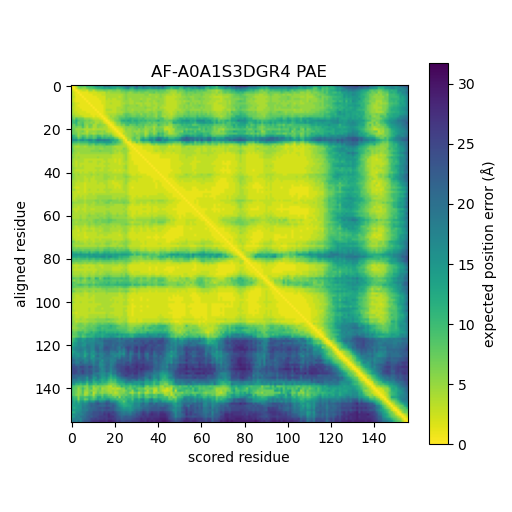 1
ATOM 604 C CA . GLU A 1 78 ? -5.384 -10.995 18.904 1.00 82.88 78 GLU A CA 1
ATOM 605 C C . GLU A 1 78 ? -4.065 -11.585 19.436 1.00 82.88 78 GLU A C 1
ATOM 607 O O . GLU A 1 78 ? -3.434 -10.989 20.306 1.00 82.88 78 GLU A O 1
ATOM 612 N N . ASP A 1 79 ? -3.633 -12.719 18.876 1.00 84.44 79 ASP A N 1
ATOM 613 C CA . ASP A 1 79 ? -2.466 -13.487 19.328 1.00 84.44 79 ASP A CA 1
ATOM 614 C C . ASP A 1 79 ? -1.2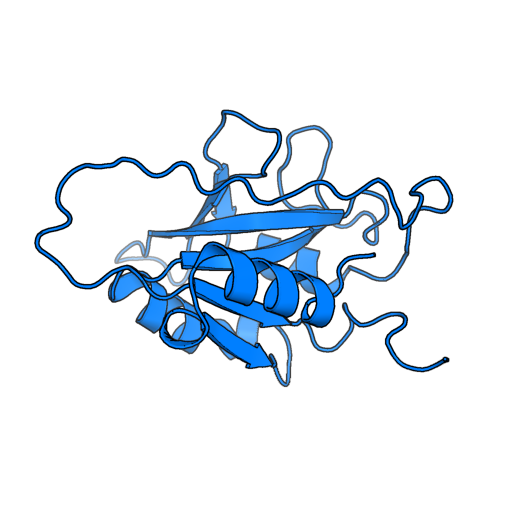29 -13.333 18.416 1.00 84.44 79 ASP A C 1
ATOM 616 O O . ASP A 1 79 ? -0.240 -14.049 18.588 1.00 84.44 79 ASP A O 1
ATOM 620 N N . GLU A 1 80 ? -1.260 -12.427 17.431 1.00 81.06 80 GLU A N 1
ATOM 621 C CA . GLU A 1 80 ? -0.153 -12.218 16.489 1.00 81.06 80 GLU A CA 1
ATOM 622 C C . GLU A 1 80 ? 0.201 -10.731 16.346 1.00 81.06 80 GLU A C 1
ATOM 624 O O . GLU A 1 80 ? -0.666 -9.874 16.214 1.00 81.06 80 GLU A O 1
ATOM 629 N N . ASP A 1 81 ? 1.499 -10.423 16.267 1.00 83.19 81 ASP A N 1
ATOM 630 C CA . ASP A 1 81 ? 1.983 -9.073 15.927 1.00 83.19 81 ASP A CA 1
ATOM 631 C C . ASP A 1 81 ? 1.821 -8.736 14.427 1.00 83.19 81 ASP A C 1
ATOM 633 O O . ASP A 1 81 ? 2.153 -7.626 13.983 1.00 83.19 81 ASP A O 1
ATOM 637 N N . GLU A 1 82 ? 1.357 -9.699 13.623 1.00 89.50 82 GLU A N 1
ATOM 638 C CA . GLU A 1 82 ? 1.216 -9.561 12.178 1.00 89.50 82 GLU A CA 1
ATOM 639 C C . GLU A 1 82 ? -0.091 -8.846 11.826 1.00 89.50 82 GLU A C 1
ATOM 641 O O . GLU A 1 82 ? -1.185 -9.241 12.223 1.00 89.50 82 GLU A O 1
ATOM 646 N N . VAL A 1 83 ? 0.021 -7.802 11.010 1.00 92.25 83 VAL A N 1
ATOM 647 C CA . VAL A 1 83 ? -1.134 -7.060 10.502 1.00 92.25 83 VAL A CA 1
ATOM 648 C C . VAL A 1 83 ? -1.375 -7.470 9.063 1.00 92.25 83 VAL A C 1
ATOM 650 O O . VAL A 1 83 ? -0.457 -7.456 8.242 1.00 92.25 83 VAL A O 1
ATOM 653 N N . TYR A 1 84 ? -2.627 -7.761 8.731 1.00 95.38 84 TYR A N 1
ATOM 654 C CA . TYR A 1 84 ? -3.041 -8.007 7.357 1.00 95.38 84 TYR A CA 1
ATOM 655 C C . TYR A 1 84 ? -3.877 -6.842 6.843 1.00 95.38 84 TYR A C 1
ATOM 657 O O . TYR A 1 84 ? -4.629 -6.207 7.579 1.00 95.38 84 TYR A O 1
ATOM 665 N N . LEU A 1 85 ? -3.756 -6.561 5.555 1.00 95.38 85 LEU A N 1
ATOM 666 C CA . LEU A 1 85 ? -4.466 -5.508 4.853 1.00 95.38 85 LEU A CA 1
ATOM 667 C C . LEU A 1 85 ? -5.476 -6.127 3.895 1.00 95.38 85 LEU A C 1
ATOM 669 O O . LEU A 1 85 ? -5.140 -7.012 3.106 1.00 95.38 85 LEU A O 1
ATOM 673 N N . LEU A 1 86 ? -6.705 -5.614 3.935 1.00 96.25 86 LEU A N 1
ATOM 674 C CA . LEU A 1 86 ? -7.707 -5.886 2.912 1.00 96.25 86 LEU A CA 1
ATOM 675 C C . LEU A 1 86 ? -7.469 -4.925 1.755 1.00 96.25 86 LEU A C 1
ATOM 677 O O . LEU A 1 86 ? -7.623 -3.706 1.894 1.00 96.25 86 LEU A O 1
ATOM 681 N N . ALA A 1 87 ? -7.068 -5.488 0.623 1.00 95.06 87 ALA A N 1
ATOM 682 C CA . ALA A 1 87 ? -6.565 -4.731 -0.503 1.00 95.06 87 ALA A CA 1
ATOM 683 C C . ALA A 1 87 ? -7.271 -5.101 -1.804 1.00 95.06 87 ALA A C 1
ATOM 685 O O . ALA A 1 87 ? -7.739 -6.221 -2.005 1.00 95.06 87 ALA A O 1
ATOM 686 N N . ARG A 1 88 ? -7.326 -4.150 -2.732 1.00 92.38 88 ARG A N 1
ATOM 687 C CA . ARG A 1 88 ? -7.775 -4.395 -4.098 1.00 92.38 88 ARG A CA 1
ATOM 688 C C . ARG A 1 88 ? -6.874 -3.686 -5.094 1.00 92.38 88 ARG A C 1
ATOM 690 O O . ARG A 1 88 ? -6.622 -2.487 -4.992 1.00 92.38 88 ARG A O 1
ATOM 697 N N . GLN A 1 89 ? -6.451 -4.424 -6.110 1.00 88.75 89 GLN A N 1
ATOM 698 C CA . GLN A 1 89 ? -5.799 -3.866 -7.287 1.00 88.75 89 GLN A CA 1
ATOM 699 C C . GLN A 1 89 ? -6.871 -3.414 -8.293 1.00 88.75 89 GLN A C 1
ATOM 701 O O . GLN A 1 89 ? -7.839 -4.127 -8.544 1.00 88.75 89 GLN A O 1
ATOM 706 N N . GLY A 1 90 ? -6.712 -2.223 -8.880 1.00 77.69 90 GLY A N 1
ATOM 707 C CA . GLY A 1 90 ? -7.771 -1.564 -9.667 1.00 77.69 90 GLY A CA 1
ATOM 708 C C . GLY A 1 90 ? -8.263 -2.288 -10.933 1.00 77.69 90 GLY A C 1
ATOM 709 O O . GLY A 1 90 ? -9.308 -1.922 -11.457 1.00 77.69 90 GLY A O 1
ATOM 710 N N . LYS A 1 91 ? -7.549 -3.305 -11.429 1.00 77.19 91 LYS A N 1
ATOM 711 C CA . LYS A 1 91 ? -7.947 -4.126 -12.589 1.00 77.19 91 LYS A CA 1
ATOM 712 C C . LYS A 1 91 ? -8.469 -5.510 -12.183 1.00 77.19 91 LYS A C 1
ATOM 714 O O . LYS A 1 91 ? -8.945 -6.249 -13.038 1.00 77.19 91 LYS A O 1
ATOM 719 N N . SER A 1 92 ? -8.392 -5.848 -10.899 1.00 81.94 92 SER A N 1
ATOM 720 C CA . SER A 1 92 ? -8.807 -7.129 -10.346 1.00 81.94 92 SER A CA 1
ATOM 721 C C . SER A 1 92 ? -10.206 -7.036 -9.736 1.00 81.94 92 SER A C 1
ATOM 723 O O . SER A 1 92 ? -10.605 -6.020 -9.152 1.00 81.94 92 SER A O 1
ATOM 725 N N . ASN A 1 93 ? -10.955 -8.131 -9.841 1.00 81.62 93 ASN A N 1
ATOM 726 C CA . ASN A 1 93 ? -12.205 -8.333 -9.105 1.00 81.62 93 ASN A CA 1
ATOM 727 C C . ASN A 1 93 ? -11.987 -9.053 -7.768 1.00 81.62 93 ASN A C 1
ATOM 729 O O . ASN A 1 93 ? -12.935 -9.215 -7.005 1.00 81.62 93 ASN A O 1
ATOM 733 N N . HIS A 1 94 ? -10.754 -9.470 -7.480 1.00 87.50 94 HIS A N 1
ATOM 734 C CA . HIS A 1 94 ? -10.410 -10.186 -6.262 1.00 87.50 94 HIS A CA 1
ATOM 735 C C . HIS A 1 94 ? -9.975 -9.215 -5.165 1.00 87.50 94 HIS A C 1
ATOM 737 O O . HIS A 1 94 ? -9.213 -8.275 -5.410 1.00 87.50 94 HIS A O 1
ATOM 743 N N . ILE A 1 95 ? -10.474 -9.462 -3.955 1.00 92.94 95 ILE A N 1
ATOM 744 C CA . ILE A 1 95 ? -9.961 -8.847 -2.732 1.00 92.94 95 ILE A CA 1
ATOM 745 C C . ILE A 1 95 ? -8.753 -9.674 -2.298 1.00 92.94 95 ILE A C 1
ATOM 747 O O . ILE A 1 95 ? -8.866 -10.887 -2.127 1.00 92.94 95 ILE A O 1
ATOM 751 N N . GLY A 1 96 ? -7.613 -9.012 -2.150 1.00 94.12 96 GLY A N 1
ATOM 752 C CA . GLY A 1 96 ? -6.411 -9.578 -1.560 1.00 94.12 96 GLY A CA 1
ATOM 753 C C . GLY A 1 96 ? -6.416 -9.402 -0.046 1.00 94.12 96 GLY A C 1
ATOM 754 O O . GLY A 1 96 ? -6.888 -8.385 0.470 1.00 94.12 96 GLY A O 1
ATOM 755 N N . VAL A 1 97 ? -5.873 -10.394 0.653 1.00 96.06 97 VAL A N 1
ATOM 756 C CA . VAL A 1 97 ? -5.503 -10.298 2.067 1.00 96.06 97 VAL A CA 1
ATOM 757 C C . VAL A 1 97 ? -3.990 -10.401 2.107 1.00 96.06 97 VAL A C 1
ATOM 759 O O . VAL A 1 97 ? -3.435 -11.471 1.868 1.00 96.06 97 VAL A O 1
ATOM 762 N N . TRP A 1 98 ? -3.322 -9.274 2.318 1.00 96.31 98 TRP A N 1
ATOM 763 C CA . TRP A 1 98 ? -1.867 -9.189 2.215 1.00 96.31 98 TRP A CA 1
ATOM 764 C C . TRP A 1 98 ? -1.265 -8.879 3.568 1.00 96.31 98 TRP A C 1
ATOM 766 O O . TRP A 1 98 ? -1.828 -8.087 4.318 1.00 96.31 98 TRP A O 1
ATOM 776 N N . ARG A 1 99 ? -0.102 -9.450 3.872 1.00 95.69 99 ARG A N 1
ATOM 777 C CA . ARG A 1 99 ? 0.658 -9.003 5.037 1.00 95.69 99 ARG A CA 1
ATOM 778 C C . ARG A 1 99 ? 1.068 -7.552 4.846 1.00 95.69 99 ARG A C 1
ATOM 780 O O . ARG A 1 99 ? 1.454 -7.141 3.747 1.00 95.69 99 ARG A O 1
ATOM 787 N N . TYR A 1 100 ? 0.995 -6.781 5.923 1.00 94.00 100 TYR A N 1
ATOM 788 C CA . TYR A 1 100 ? 1.453 -5.399 5.925 1.00 94.00 100 TYR A CA 1
ATOM 789 C C . TYR A 1 100 ? 2.926 -5.327 5.498 1.00 94.00 100 TYR A C 1
ATOM 791 O O . TYR A 1 100 ? 3.289 -4.512 4.648 1.00 94.00 100 TYR A O 1
ATOM 799 N N . SER A 1 101 ? 3.733 -6.253 6.022 1.00 94.00 101 SER A N 1
ATOM 800 C CA . SER A 1 101 ? 5.161 -6.401 5.739 1.00 94.00 101 SER A CA 1
ATOM 801 C C . SER A 1 101 ? 5.463 -6.633 4.254 1.00 94.00 101 SER A C 1
ATOM 803 O O . SER A 1 101 ? 6.332 -5.964 3.689 1.00 94.00 101 SER A O 1
ATOM 805 N N . ASP A 1 102 ? 4.699 -7.497 3.582 1.00 95.69 102 ASP A N 1
ATOM 806 C CA . ASP A 1 102 ? 4.860 -7.768 2.148 1.00 95.69 102 ASP A CA 1
ATOM 807 C C . ASP A 1 102 ? 4.536 -6.534 1.294 1.00 95.69 102 ASP A C 1
ATOM 809 O O . ASP A 1 102 ? 5.287 -6.182 0.378 1.00 95.69 102 ASP A O 1
ATOM 813 N N . LEU A 1 103 ? 3.442 -5.829 1.609 1.00 93.69 103 LEU A N 1
ATOM 814 C CA . LEU A 1 103 ? 3.081 -4.594 0.908 1.00 93.69 103 LEU A CA 1
ATOM 815 C C . LEU A 1 103 ? 4.128 -3.496 1.137 1.00 93.69 103 LEU A C 1
ATOM 817 O O . LEU A 1 103 ? 4.502 -2.789 0.199 1.00 93.69 103 LEU A O 1
ATOM 821 N N . SER A 1 104 ? 4.619 -3.376 2.369 1.00 91.50 104 SER A N 1
ATOM 822 C CA . SER A 1 104 ? 5.660 -2.428 2.760 1.00 91.50 104 SER A CA 1
ATOM 823 C C . SER A 1 104 ? 6.969 -2.672 2.006 1.00 91.50 104 SER A C 1
ATOM 825 O O . SER A 1 104 ? 7.510 -1.754 1.382 1.00 91.50 104 SER A O 1
ATOM 827 N N . ALA A 1 105 ? 7.434 -3.922 1.960 1.00 91.88 105 ALA A N 1
ATOM 828 C CA . ALA A 1 105 ? 8.623 -4.308 1.205 1.00 91.88 105 ALA A CA 1
ATOM 829 C C . ALA A 1 105 ? 8.444 -4.078 -0.305 1.00 91.88 105 ALA A C 1
ATOM 831 O O . ALA A 1 105 ? 9.351 -3.584 -0.980 1.00 91.88 105 ALA A O 1
ATOM 832 N N . SER A 1 106 ? 7.258 -4.383 -0.836 1.00 92.19 106 SER A N 1
ATOM 833 C CA . SER A 1 106 ? 6.917 -4.155 -2.240 1.00 92.19 106 SER A CA 1
ATOM 834 C C . SER A 1 106 ? 6.931 -2.669 -2.613 1.00 92.19 106 SER A C 1
ATOM 836 O O . SER A 1 106 ? 7.514 -2.295 -3.633 1.00 92.19 106 SER A O 1
ATOM 838 N N . ASN A 1 107 ? 6.371 -1.804 -1.761 1.00 89.50 107 ASN A N 1
ATOM 839 C CA . ASN A 1 107 ? 6.432 -0.348 -1.908 1.00 89.50 107 ASN A CA 1
ATOM 840 C C . ASN A 1 107 ? 7.878 0.175 -1.881 1.00 89.50 107 ASN A C 1
ATOM 842 O O . ASN A 1 107 ? 8.267 0.954 -2.750 1.00 89.50 107 ASN A O 1
ATOM 846 N N . ALA A 1 108 ? 8.697 -0.295 -0.935 1.00 85.56 108 ALA A N 1
ATOM 847 C CA . ALA A 1 108 ? 10.099 0.109 -0.806 1.00 85.56 108 ALA A CA 1
ATOM 848 C C . ALA A 1 108 ? 10.987 -0.363 -1.978 1.00 85.56 108 ALA A C 1
ATOM 850 O O . ALA A 1 108 ? 12.087 0.152 -2.195 1.00 85.56 108 ALA A O 1
ATOM 851 N N . ASN A 1 109 ? 10.529 -1.345 -2.757 1.00 86.12 109 ASN A N 1
ATOM 852 C CA . ASN A 1 109 ? 11.247 -1.865 -3.917 1.00 86.12 109 ASN A CA 1
ATOM 853 C C . ASN A 1 109 ? 10.854 -1.192 -5.247 1.00 86.12 109 ASN A C 1
ATOM 855 O O . ASN A 1 109 ? 11.318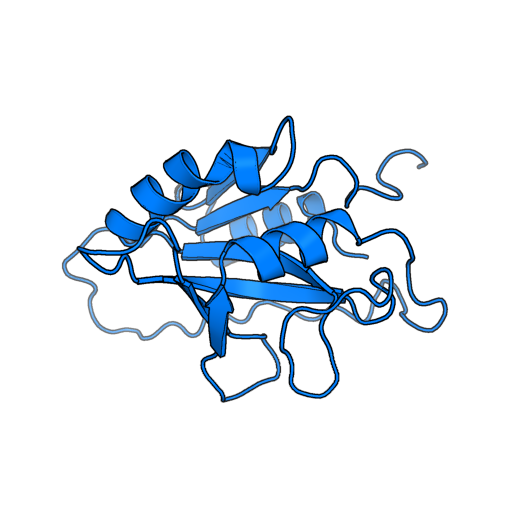 -1.606 -6.311 1.00 86.12 109 ASN A O 1
ATOM 859 N N . LEU A 1 110 ? 10.033 -0.142 -5.230 1.00 83.06 110 LEU A N 1
ATOM 860 C CA . LEU A 1 110 ? 9.649 0.603 -6.431 1.00 83.06 110 LEU A CA 1
ATOM 861 C C . LEU A 1 110 ? 10.800 1.461 -6.974 1.00 83.06 110 LEU A C 1
ATOM 863 O O . LEU A 1 110 ? 10.868 2.659 -6.737 1.00 83.06 110 LEU A O 1
ATOM 867 N N . ARG A 1 111 ? 11.714 0.831 -7.720 1.00 80.38 111 ARG A N 1
ATOM 868 C CA . ARG A 1 111 ? 12.975 1.448 -8.173 1.00 80.38 111 ARG A CA 1
ATOM 869 C C . ARG A 1 111 ? 13.040 1.712 -9.673 1.00 80.38 111 ARG A C 1
ATOM 871 O O . ARG A 1 111 ? 13.882 2.486 -10.118 1.00 80.38 111 ARG A O 1
ATOM 878 N N . LYS A 1 112 ? 12.217 1.029 -10.472 1.00 78.94 112 LYS A N 1
ATOM 879 C CA . LYS A 1 112 ? 12.256 1.088 -11.938 1.00 78.94 112 LYS A CA 1
ATOM 880 C C . LYS A 1 112 ? 10.895 1.457 -12.503 1.00 78.94 112 LYS A C 1
ATOM 882 O O . LYS A 1 112 ? 9.865 0.955 -12.065 1.00 78.94 112 LYS A O 1
ATOM 887 N N . ILE A 1 113 ? 10.922 2.280 -13.542 1.00 71.06 113 ILE A N 1
ATOM 888 C CA . ILE A 1 113 ? 9.771 2.542 -14.401 1.00 71.06 113 ILE A CA 1
ATOM 889 C C . ILE A 1 113 ? 9.860 1.569 -15.580 1.00 71.06 113 ILE A C 1
ATOM 891 O O . ILE A 1 113 ? 10.920 1.440 -16.191 1.00 71.06 113 ILE A O 1
ATOM 895 N N . ASP A 1 114 ? 8.772 0.863 -15.895 1.00 73.12 114 ASP A N 1
ATOM 896 C CA . ASP A 1 114 ? 8.730 0.033 -17.103 1.00 73.12 114 ASP A CA 1
ATOM 897 C C . ASP A 1 114 ? 8.775 0.932 -18.351 1.00 73.12 114 ASP A C 1
ATOM 899 O O . ASP A 1 114 ? 7.882 1.765 -18.526 1.00 73.12 114 ASP A O 1
ATOM 903 N N . PRO A 1 115 ? 9.792 0.772 -19.219 1.00 73.81 115 PRO A N 1
ATOM 904 C CA . PRO A 1 115 ? 10.006 1.630 -20.382 1.00 73.81 115 PRO A CA 1
ATOM 905 C C . PRO A 1 115 ? 8.875 1.553 -21.414 1.00 73.81 115 PRO A C 1
ATOM 907 O O . PRO A 1 115 ? 8.775 2.424 -22.271 1.00 73.81 115 PRO A O 1
ATOM 910 N N . LYS A 1 116 ? 8.016 0.527 -21.350 1.00 72.44 116 LYS A N 1
ATOM 911 C CA . LYS A 1 116 ? 6.846 0.391 -22.228 1.00 72.44 116 LYS A CA 1
ATOM 912 C C . LYS A 1 116 ? 5.626 1.163 -21.731 1.00 72.44 116 LYS A C 1
ATOM 914 O O . LYS A 1 116 ? 4.645 1.268 -22.461 1.00 72.44 116 LYS A O 1
ATOM 919 N N . ARG A 1 117 ? 5.636 1.657 -20.490 1.00 66.06 117 ARG A N 1
ATOM 920 C CA . ARG A 1 117 ? 4.505 2.399 -19.927 1.00 66.06 117 ARG A CA 1
ATOM 921 C C . ARG A 1 117 ? 4.558 3.844 -20.408 1.00 66.06 117 ARG A C 1
ATOM 923 O O . ARG A 1 117 ? 5.379 4.620 -19.926 1.00 66.06 117 ARG A O 1
ATOM 930 N N . ASN A 1 118 ? 3.648 4.209 -21.309 1.00 56.38 118 ASN A N 1
ATOM 931 C CA . ASN A 1 118 ? 3.450 5.600 -21.691 1.00 56.38 118 ASN A CA 1
ATOM 932 C C . ASN A 1 118 ? 2.883 6.392 -20.493 1.00 56.38 118 ASN A C 1
ATOM 934 O O . ASN A 1 118 ? 2.080 5.872 -19.711 1.00 56.38 118 ASN A O 1
ATOM 938 N N . ILE A 1 119 ? 3.326 7.638 -20.307 1.00 53.22 119 ILE A N 1
ATOM 939 C CA . ILE A 1 119 ? 2.866 8.506 -19.206 1.00 53.22 119 ILE A CA 1
ATOM 940 C C . ILE A 1 119 ? 1.369 8.830 -19.341 1.00 53.22 119 ILE A C 1
ATOM 942 O O . ILE A 1 119 ? 0.704 9.024 -18.324 1.00 53.22 119 ILE A O 1
ATOM 946 N N . GLU A 1 120 ? 0.842 8.800 -20.565 1.00 47.06 120 GLU A N 1
ATOM 947 C CA . GLU A 1 120 ? -0.543 9.149 -20.898 1.00 47.06 120 GLU A CA 1
ATOM 948 C C . GLU A 1 120 ? -1.562 8.015 -20.666 1.00 47.06 120 GLU A C 1
ATOM 950 O O . GLU A 1 120 ? -2.751 8.284 -20.528 1.00 47.06 120 GLU A O 1
ATOM 955 N N . ASP A 1 121 ? -1.126 6.756 -20.528 1.00 40.16 121 ASP A N 1
ATOM 956 C CA . ASP A 1 121 ? -2.025 5.584 -20.464 1.00 40.16 121 ASP A CA 1
ATOM 957 C C . ASP A 1 121 ? -2.677 5.340 -19.082 1.00 40.16 121 ASP A C 1
ATOM 959 O O . ASP A 1 121 ? -3.313 4.306 -18.845 1.00 40.16 121 ASP A O 1
ATOM 963 N N . TYR A 1 122 ? -2.535 6.264 -18.129 1.00 40.75 122 TYR A N 1
ATOM 964 C CA . TYR A 1 122 ? -3.093 6.112 -16.782 1.00 40.75 122 TYR A CA 1
ATOM 965 C C . TYR A 1 122 ? -4.457 6.792 -16.663 1.00 40.75 122 TYR A C 1
ATOM 967 O O . TYR A 1 122 ? -4.574 7.947 -16.262 1.00 40.75 122 TYR A O 1
ATOM 975 N N . PHE A 1 123 ? -5.498 6.029 -17.001 1.00 31.92 123 PHE A N 1
ATOM 976 C CA . PHE A 1 123 ? -6.896 6.433 -16.878 1.00 31.92 123 PHE A CA 1
ATOM 977 C C . PHE A 1 123 ? -7.416 6.471 -15.434 1.00 31.92 123 PHE A C 1
ATOM 979 O O . PHE A 1 123 ? -6.926 5.800 -14.524 1.00 31.92 123 PHE A O 1
ATOM 986 N N . SER A 1 124 ? -8.457 7.292 -15.295 1.00 27.52 124 SER A N 1
ATOM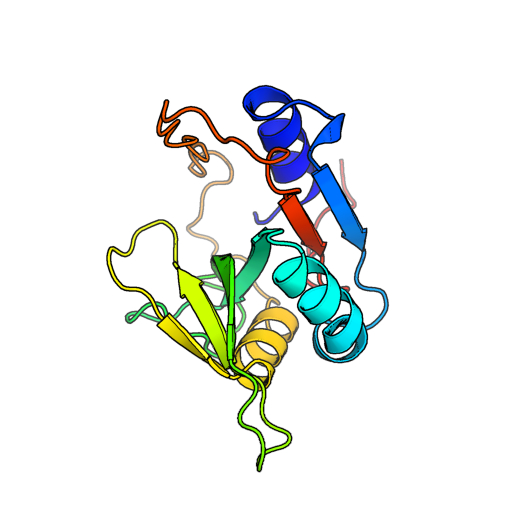 987 C CA . SER A 1 124 ? -9.163 7.751 -14.105 1.00 27.52 124 SER A CA 1
ATOM 988 C C . SER A 1 124 ? -9.471 6.693 -13.044 1.00 27.52 124 SER A C 1
ATOM 990 O O . SER A 1 124 ? -10.027 5.636 -13.345 1.00 27.52 124 SER A O 1
ATOM 992 N N . ILE A 1 125 ? -9.302 7.071 -11.775 1.00 30.50 125 ILE A N 1
ATOM 993 C CA . ILE A 1 125 ? -10.126 6.529 -10.692 1.00 30.50 125 ILE A CA 1
ATOM 994 C C . ILE A 1 125 ? -11.563 6.977 -10.964 1.00 30.50 125 ILE A C 1
ATOM 996 O O . ILE A 1 125 ? -11.952 8.098 -10.645 1.00 30.50 125 ILE A O 1
ATOM 1000 N N . SER A 1 126 ? -12.365 6.112 -11.580 1.00 25.64 126 SER A N 1
ATOM 1001 C CA . SER A 1 126 ? -13.809 6.299 -11.587 1.00 25.64 126 SER A CA 1
ATOM 1002 C C . SER A 1 126 ? -14.313 5.976 -10.185 1.00 25.64 126 SER A C 1
ATOM 1004 O O . SER A 1 126 ? -14.364 4.810 -9.785 1.00 25.64 126 SER A O 1
ATOM 1006 N N . CYS A 1 127 ? -14.661 7.009 -9.421 1.00 29.86 127 CYS A N 1
ATOM 1007 C CA . CYS A 1 127 ? -15.439 6.848 -8.203 1.00 29.86 127 CYS A CA 1
ATOM 1008 C C . CYS A 1 127 ? -16.744 6.132 -8.576 1.00 29.86 127 CYS A C 1
ATOM 1010 O O . CYS A 1 127 ? -17.608 6.707 -9.242 1.00 29.86 127 CYS A O 1
ATOM 1012 N N . VAL A 1 128 ? -16.897 4.873 -8.162 1.00 29.12 128 VAL A N 1
ATOM 1013 C CA . VAL A 1 128 ? -18.211 4.234 -8.160 1.00 29.12 128 VAL A CA 1
ATOM 1014 C C . VAL A 1 128 ? -18.986 4.903 -7.035 1.00 29.12 128 VAL A C 1
ATOM 1016 O O . VAL A 1 128 ? -18.922 4.493 -5.879 1.00 29.12 128 VAL A O 1
ATOM 1019 N N . HIS A 1 129 ? -19.691 5.980 -7.374 1.00 31.17 129 HIS A N 1
ATOM 1020 C CA . HIS A 1 129 ? -20.718 6.555 -6.523 1.00 31.17 129 HIS A CA 1
ATOM 1021 C C . HIS A 1 129 ? -21.792 5.483 -6.315 1.00 31.17 129 HIS A C 1
ATOM 1023 O O . HIS A 1 129 ? -22.767 5.395 -7.064 1.00 31.17 129 HIS A O 1
ATOM 1029 N N . THR A 1 130 ? -21.662 4.665 -5.273 1.00 32.75 130 THR A N 1
ATOM 1030 C CA . THR A 1 130 ? -22.845 4.034 -4.706 1.00 32.75 130 THR A CA 1
ATOM 1031 C C . THR A 1 130 ? -23.623 5.169 -4.057 1.00 32.75 130 THR A C 1
ATOM 1033 O O . THR A 1 130 ? -23.342 5.556 -2.924 1.00 32.75 130 THR A O 1
ATOM 1036 N N . ARG A 1 131 ? -24.575 5.752 -4.798 1.00 34.44 131 ARG A N 1
ATOM 1037 C CA . ARG A 1 131 ? -25.615 6.645 -4.265 1.00 34.44 131 ARG A CA 1
ATOM 1038 C C . ARG A 1 131 ? -26.522 5.849 -3.323 1.00 34.44 131 ARG A C 1
ATOM 1040 O O . ARG A 1 131 ? -27.695 5.622 -3.594 1.00 34.44 131 ARG A O 1
ATOM 1047 N N . ARG A 1 132 ? -25.967 5.369 -2.221 1.00 37.41 132 ARG A N 1
ATOM 1048 C CA . ARG A 1 132 ? -26.716 5.002 -1.032 1.00 37.41 132 ARG A CA 1
ATOM 1049 C C . ARG A 1 132 ? -26.357 6.072 -0.028 1.00 37.41 132 ARG A C 1
ATOM 1051 O O . ARG A 1 132 ? -25.179 6.325 0.178 1.00 37.41 132 ARG A O 1
ATOM 1058 N N . HIS A 1 133 ? -27.370 6.750 0.498 1.00 40.03 133 HIS A N 1
ATOM 1059 C CA . HIS A 1 133 ? -27.240 7.704 1.591 1.00 40.03 133 HIS A CA 1
ATOM 1060 C C . HIS A 1 133 ? -26.258 7.170 2.643 1.00 40.03 133 HIS A C 1
ATOM 1062 O O . HIS A 1 133 ? -26.614 6.307 3.447 1.00 40.03 133 HIS A O 1
ATOM 1068 N N . TRP A 1 134 ? -25.022 7.664 2.628 1.00 43.78 134 TRP A N 1
ATOM 1069 C CA . TRP A 1 134 ? -24.075 7.410 3.697 1.00 43.78 134 TRP A CA 1
ATOM 1070 C C . TRP A 1 134 ? -24.592 8.201 4.900 1.00 43.78 134 TRP A C 1
ATOM 1072 O O . TRP A 1 134 ? -24.648 9.426 4.873 1.00 43.78 134 TRP A O 1
ATOM 1082 N N . ARG A 1 135 ? -25.068 7.498 5.934 1.00 47.69 135 ARG A N 1
ATOM 1083 C CA . ARG A 1 135 ? -25.504 8.099 7.211 1.00 47.69 135 ARG A CA 1
ATOM 1084 C C . ARG A 1 135 ? -24.325 8.581 8.076 1.00 47.69 135 ARG A C 1
ATOM 1086 O O . ARG A 1 135 ? -24.536 8.997 9.206 1.00 47.69 135 ARG A O 1
ATOM 1093 N N . GLN A 1 136 ? -23.103 8.475 7.567 1.00 49.00 136 GLN A N 1
ATOM 1094 C CA . GLN A 1 136 ? -21.836 8.743 8.244 1.00 49.00 136 GLN A CA 1
ATOM 1095 C C . GLN A 1 136 ? -20.993 9.660 7.342 1.00 49.00 136 GLN A C 1
ATOM 1097 O O . GLN A 1 136 ? -21.234 9.664 6.128 1.00 49.00 136 GLN A O 1
ATOM 1102 N N . PRO A 1 137 ? -20.048 10.451 7.888 1.00 54.88 137 PRO A N 1
ATOM 1103 C CA . PRO A 1 137 ? -19.180 11.296 7.072 1.00 54.88 137 PRO A CA 1
ATOM 1104 C C . PRO A 1 137 ? -18.477 10.470 5.986 1.00 54.88 137 PRO A C 1
ATOM 1106 O O . PRO A 1 137 ? -18.125 9.311 6.209 1.00 54.88 137 PRO A O 1
ATOM 1109 N N . CYS A 1 138 ? -18.314 11.060 4.797 1.00 58.16 138 CYS A N 1
ATOM 1110 C CA . CYS A 1 138 ? -17.594 10.430 3.692 1.00 58.16 138 CYS A CA 1
ATOM 1111 C C . CYS A 1 138 ? -16.206 9.985 4.181 1.00 58.16 138 CYS A C 1
ATOM 1113 O O . CYS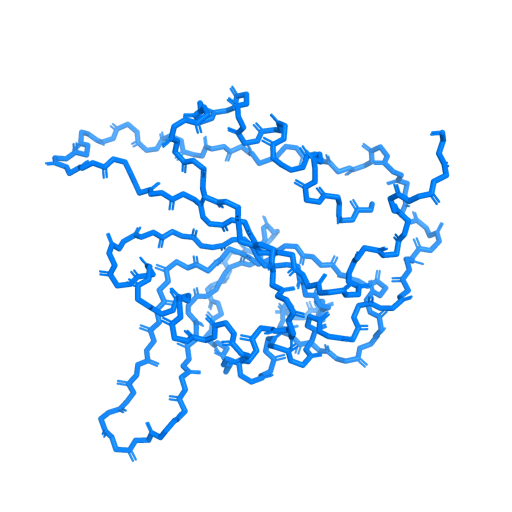 A 1 138 ? -15.520 10.794 4.813 1.00 58.16 138 CYS A O 1
ATOM 1115 N N . PRO A 1 139 ? -15.786 8.736 3.921 1.00 62.19 139 PRO A N 1
ATOM 1116 C CA . PRO A 1 139 ? -14.496 8.262 4.392 1.00 62.19 139 PRO A CA 1
ATOM 1117 C C . PRO A 1 139 ? -13.381 9.110 3.780 1.00 62.19 139 PRO A C 1
ATOM 1119 O O . PRO A 1 139 ? -13.364 9.349 2.571 1.00 62.19 139 PRO A O 1
ATOM 1122 N N . HIS A 1 140 ? -12.451 9.576 4.616 1.00 69.56 140 HIS A N 1
ATOM 1123 C CA . HIS A 1 140 ? -11.259 10.257 4.127 1.00 69.56 140 HIS A CA 1
ATOM 1124 C C . HIS A 1 140 ? -10.429 9.293 3.267 1.00 69.56 140 HIS A C 1
ATOM 1126 O O . HIS A 1 140 ? -10.287 8.109 3.584 1.00 69.56 140 HIS A O 1
ATOM 1132 N N . VAL A 1 141 ? -9.860 9.809 2.182 1.00 70.38 141 VAL A N 1
ATOM 1133 C CA . VAL A 1 141 ? -8.885 9.100 1.355 1.00 70.38 141 VAL A CA 1
ATOM 1134 C C . VAL A 1 141 ? -7.495 9.504 1.809 1.00 70.38 141 VAL A C 1
ATOM 1136 O O . VAL A 1 141 ? -7.138 10.679 1.778 1.00 70.38 141 VAL A O 1
ATOM 1139 N N . LEU A 1 142 ? -6.706 8.518 2.206 1.00 70.31 142 LEU A N 1
ATOM 1140 C CA . LEU A 1 142 ? -5.313 8.663 2.573 1.00 70.31 142 LEU A CA 1
ATOM 1141 C C . LEU A 1 142 ? -4.421 8.320 1.371 1.00 70.31 142 LEU A C 1
ATOM 1143 O O . LEU A 1 142 ? -4.408 7.187 0.891 1.00 70.31 142 LEU A O 1
ATOM 1147 N N . LEU A 1 143 ? -3.655 9.287 0.874 1.00 67.12 143 LEU A N 1
ATOM 1148 C CA . LEU A 1 143 ? -2.612 9.036 -0.123 1.00 67.12 143 LEU A CA 1
ATOM 1149 C C . LEU A 1 143 ? -1.271 8.871 0.578 1.00 67.12 143 LEU A C 1
ATOM 1151 O O . LEU A 1 143 ? -0.850 9.768 1.309 1.00 67.12 143 LEU A O 1
ATOM 1155 N N . LEU A 1 144 ? -0.599 7.748 0.322 1.00 65.56 144 LEU A N 1
ATOM 1156 C CA . LEU A 1 144 ? 0.693 7.431 0.924 1.00 65.56 144 LEU A CA 1
ATOM 1157 C C . LEU A 1 144 ? 1.802 7.485 -0.122 1.00 65.56 144 LEU A C 1
ATOM 1159 O O . LEU A 1 144 ? 1.800 6.729 -1.096 1.00 65.56 144 LEU A O 1
ATOM 1163 N N . CYS A 1 145 ? 2.767 8.376 0.105 1.00 60.91 145 CYS A N 1
ATOM 1164 C CA . CYS A 1 145 ? 4.018 8.408 -0.647 1.00 60.91 145 CYS A CA 1
ATOM 1165 C C . CYS A 1 145 ? 5.069 7.552 0.067 1.00 60.91 145 CYS A C 1
ATOM 1167 O O . CYS A 1 145 ? 5.330 7.785 1.245 1.00 60.91 145 CYS A O 1
ATOM 1169 N N . GLY A 1 146 ? 5.727 6.634 -0.644 1.00 51.75 146 GLY A N 1
ATOM 1170 C CA . GLY A 1 146 ? 7.010 6.088 -0.187 1.00 51.75 146 GLY A CA 1
ATOM 1171 C C . GLY A 1 146 ? 8.133 7.104 -0.426 1.00 51.75 146 GLY A C 1
ATOM 1172 O O . GLY A 1 146 ? 8.096 7.808 -1.436 1.00 51.75 146 GLY A O 1
ATOM 1173 N N . HIS A 1 147 ? 9.123 7.157 0.473 1.00 44.88 147 HIS A N 1
ATOM 1174 C CA . HIS A 1 147 ? 10.283 8.064 0.409 1.00 44.88 147 HIS A CA 1
ATOM 1175 C C . HIS A 1 147 ? 11.047 7.973 -0.933 1.00 44.88 147 HIS A C 1
ATOM 1177 O O . HIS A 1 147 ? 11.539 8.986 -1.414 1.00 44.88 147 HIS A O 1
ATOM 1183 N N . ASP A 1 148 ? 11.024 6.804 -1.596 1.00 39.72 148 ASP A N 1
ATOM 1184 C CA . ASP A 1 148 ? 11.749 6.537 -2.853 1.00 39.72 148 ASP A CA 1
ATOM 1185 C C . ASP A 1 148 ? 10.857 6.186 -4.063 1.00 39.72 148 ASP A C 1
ATOM 1187 O O . ASP A 1 148 ? 11.356 6.013 -5.172 1.00 39.72 148 ASP A O 1
ATOM 1191 N N . ALA A 1 149 ? 9.527 6.116 -3.909 1.00 39.44 149 ALA A N 1
ATOM 1192 C CA . ALA A 1 149 ? 8.623 5.908 -5.056 1.00 39.44 149 ALA A CA 1
ATOM 1193 C C . ALA A 1 149 ? 8.507 7.168 -5.945 1.00 39.44 149 ALA A C 1
ATOM 1195 O O . ALA A 1 149 ? 7.919 7.130 -7.027 1.00 39.44 149 ALA A O 1
ATOM 1196 N N . ALA A 1 150 ? 9.102 8.276 -5.493 1.00 37.97 150 ALA A N 1
ATOM 1197 C CA . ALA A 1 150 ? 9.333 9.505 -6.233 1.00 37.97 150 ALA A CA 1
ATOM 1198 C C . ALA A 1 150 ? 10.603 9.420 -7.102 1.00 37.97 150 ALA A C 1
ATOM 1200 O O . ALA A 1 150 ? 11.410 10.345 -7.124 1.00 37.97 150 ALA A O 1
ATOM 1201 N N . VAL A 1 151 ? 10.797 8.338 -7.862 1.00 38.31 151 VAL A N 1
ATOM 1202 C CA . VAL A 1 151 ? 11.720 8.427 -9.000 1.00 38.31 151 VAL A CA 1
ATOM 1203 C C . VAL A 1 151 ? 11.025 9.295 -10.052 1.00 38.31 151 VAL A C 1
ATOM 1205 O O . VAL A 1 151 ? 10.059 8.866 -10.679 1.00 38.31 151 VAL A O 1
ATOM 1208 N N . SER A 1 152 ? 11.530 10.527 -10.156 1.00 35.81 152 SER A N 1
ATOM 1209 C CA . SER A 1 152 ? 11.166 11.658 -11.024 1.00 35.81 152 SER A CA 1
ATOM 1210 C C . SER A 1 152 ? 9.937 12.494 -10.636 1.00 35.81 152 SER A C 1
ATOM 1212 O O . SER A 1 152 ? 8.909 12.472 -11.309 1.00 35.81 152 SER A O 1
ATOM 1214 N N . CYS A 1 153 ? 10.089 13.335 -9.609 1.00 32.22 153 CYS A N 1
ATOM 1215 C CA . CYS A 1 153 ? 9.388 14.629 -9.553 1.00 32.22 153 CYS A CA 1
ATOM 1216 C C . CYS A 1 153 ? 10.330 15.849 -9.546 1.00 32.22 153 CYS A C 1
ATOM 1218 O O . CYS A 1 153 ? 9.848 16.968 -9.425 1.00 32.22 153 CYS A O 1
ATOM 1220 N N . GLU A 1 154 ? 11.636 15.672 -9.754 1.00 32.47 154 GLU A N 1
ATOM 1221 C CA . GLU A 1 154 ? 12.557 16.783 -10.017 1.00 32.47 154 GLU A CA 1
ATOM 1222 C C . GLU A 1 154 ? 13.106 16.639 -11.434 1.00 32.47 154 GLU A C 1
ATOM 1224 O O . GLU A 1 154 ? 13.950 15.778 -11.670 1.00 32.47 154 GLU A O 1
ATOM 1229 N N . SER A 1 155 ? 12.542 17.408 -12.374 1.00 30.91 155 SER A N 1
ATOM 1230 C CA . SER A 1 155 ? 13.120 17.899 -13.647 1.00 30.91 155 SER A CA 1
ATOM 1231 C C . SER A 1 155 ? 12.005 18.187 -14.665 1.00 30.91 155 SER A C 1
ATOM 1233 O O . SER A 1 155 ? 11.840 17.436 -15.626 1.00 30.91 155 SER A O 1
ATOM 1235 N N . VAL A 1 156 ? 11.243 19.264 -14.453 1.00 31.30 156 VAL A N 1
ATOM 1236 C CA . VAL A 1 156 ? 10.817 20.190 -15.523 1.00 31.30 156 VAL A CA 1
ATOM 1237 C C . VAL A 1 156 ? 10.874 21.593 -14.943 1.00 31.30 156 VAL A C 1
ATOM 1239 O O . VAL A 1 156 ? 10.309 21.771 -13.841 1.00 31.30 156 VAL A O 1
#

pLDDT: mean 73.66, std 20.19, range [25.64, 96.31]

Sequence (156 aa):
MFSVANLKSLCNQVLGSNQLIIHHGTQGLEKDRKFIADHLKTGAVALIPYDADYNHDPCLKHGLKAHWALIFGLLEPEDEDEVYLLARQGKSNHIGVWRYSDLSASNANLRKIDPKRNIEDYFSISCVHTRRHWRQPCPHVLLLCGHDAAVSCESV

Nearest PDB struc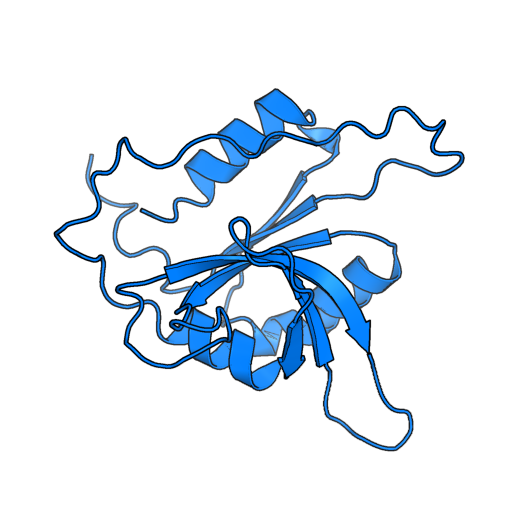tures (foldseek):
  8xv7-assembly2_C  TM=4.174E-01  e=1.249E+00  Homo sapiens
  8xv7-assembly4_G  TM=3.806E-01  e=1.618E+00  Homo sapiens
  8xv7-assembly3_E  TM=3.948E-01  e=1.726E+00  Homo sapiens

Organism: Diaphorina citri (NCBI:txid121845)

InterPro domains:
  IPR040043 Actin maturation protease [PTHR28631] (1-78)

Foldseek 3Di:
DPDLVVVLVQCCVQPNNVQEDEDEPPAFQVVCVVVVQVLLVVQAKEWAKFQQDPVGAGDQPQQQRIFIKIWGHWDDDPPDPWIWTFIDTPVDPDTDTHTSVSRRNRRVSNHDHNPPDDPPPDDDPPPPPPPDPPPDPDHRYYYYDDPRNCPDPPDD

Mean predicted aligned error: 9.31 Å